Protein AF-W2EZT9-F1 (afdb_monomer_lite)

Foldseek 3Di:
DPPPPQDDPVRLVVLVVLLVVLVVCLVVDPDVVSNVVSVVVNVVSVCVCVVNVHD

Secondary structure (DSSP, 8-state):
-----PPPHHHHHHHHHHHHHHHHHHHH---HHHHHHHHHHHHHHHHHHHHHT--

Structure (mmCIF, N/CA/C/O backbone):
data_AF-W2EZT9-F1
#
_entry.id   AF-W2EZT9-F1
#
loop_
_atom_site.group_PDB
_atom_site.id
_atom_site.type_symbol
_atom_site.label_atom_id
_atom_site.label_alt_id
_atom_site.label_comp_id
_atom_site.label_asym_id
_atom_site.label_entity_id
_atom_site.label_seq_id
_atom_site.pdbx_PDB_ins_code
_atom_site.Cartn_x
_atom_site.Cartn_y
_atom_site.Cartn_z
_atom_site.occupancy
_atom_site.B_iso_or_equiv
_atom_site.auth_seq_id
_atom_site.auth_comp_id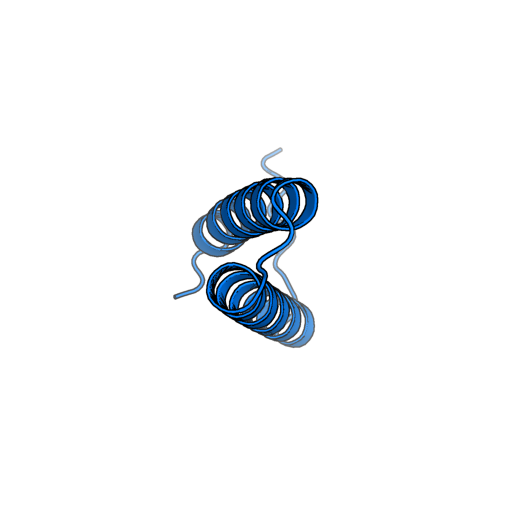
_atom_site.auth_asym_id
_atom_site.auth_atom_id
_atom_site.pdbx_PDB_model_num
ATOM 1 N N . MET A 1 1 ? 22.008 14.655 -11.239 1.00 37.59 1 MET A N 1
ATOM 2 C CA . MET A 1 1 ? 21.954 13.245 -11.677 1.00 37.59 1 MET A CA 1
ATOM 3 C C . MET A 1 1 ? 20.637 12.682 -11.177 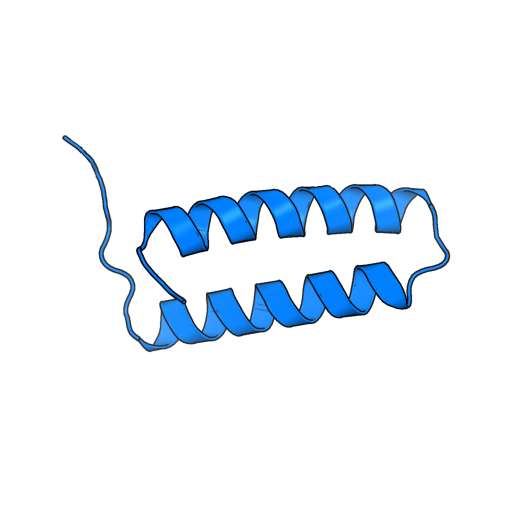1.00 37.59 1 MET A C 1
ATOM 5 O O . MET A 1 1 ? 20.489 12.519 -9.976 1.00 37.59 1 MET A O 1
ATOM 9 N N . ASN A 1 2 ? 19.659 12.507 -12.069 1.00 43.91 2 ASN A N 1
ATOM 10 C CA . ASN A 1 2 ? 18.356 11.932 -11.732 1.00 43.91 2 ASN A CA 1
ATOM 11 C C . ASN A 1 2 ? 18.548 10.424 -11.543 1.00 43.91 2 ASN A C 1
ATOM 13 O O . ASN A 1 2 ? 18.643 9.689 -12.520 1.00 43.91 2 ASN A O 1
ATOM 17 N N . GLY A 1 3 ? 18.713 9.994 -10.292 1.00 43.72 3 GLY A N 1
ATOM 18 C CA . GLY A 1 3 ? 18.972 8.606 -9.912 1.00 43.72 3 GLY A CA 1
ATOM 19 C C . GLY A 1 3 ? 17.732 7.723 -10.015 1.00 43.72 3 GLY A C 1
ATOM 20 O O . GLY A 1 3 ? 17.277 7.204 -9.002 1.00 43.72 3 GLY A O 1
ATOM 21 N N . ARG A 1 4 ? 17.184 7.544 -11.222 1.00 57.34 4 ARG A N 1
ATOM 22 C CA . ARG A 1 4 ? 16.316 6.394 -11.502 1.00 57.34 4 ARG A CA 1
ATOM 23 C C . ARG A 1 4 ? 17.227 5.170 -11.530 1.00 57.34 4 ARG A C 1
ATOM 25 O O . ARG A 1 4 ? 17.888 4.909 -12.529 1.00 57.34 4 ARG A O 1
ATOM 32 N N . ALA A 1 5 ? 17.340 4.479 -10.402 1.00 66.38 5 ALA A N 1
ATOM 33 C CA . ALA A 1 5 ? 17.748 3.086 -10.453 1.00 66.38 5 ALA A CA 1
ATOM 34 C C . ALA A 1 5 ? 16.593 2.346 -11.135 1.00 66.38 5 ALA A C 1
ATOM 36 O O . ALA A 1 5 ? 15.491 2.322 -10.585 1.00 66.38 5 ALA A O 1
ATOM 37 N N . GLU A 1 6 ? 16.825 1.852 -12.352 1.00 73.06 6 GLU A N 1
ATOM 38 C CA . GLU A 1 6 ? 15.900 0.930 -13.012 1.00 73.06 6 GLU A CA 1
ATOM 39 C C . GLU A 1 6 ? 15.755 -0.286 -12.097 1.00 73.06 6 GLU A C 1
ATOM 41 O O . GLU A 1 6 ? 16.748 -0.917 -11.719 1.00 73.06 6 GLU A O 1
ATOM 46 N N . LEU A 1 7 ? 14.527 -0.541 -11.655 1.00 79.56 7 LEU A N 1
ATOM 47 C CA . LEU A 1 7 ? 14.226 -1.703 -10.839 1.00 79.56 7 LEU A CA 1
ATOM 48 C C . LEU A 1 7 ? 14.423 -2.958 -11.691 1.00 79.56 7 LEU A C 1
ATOM 50 O O . LEU A 1 7 ? 14.142 -2.969 -12.887 1.00 79.56 7 LEU A O 1
ATOM 54 N N . SER A 1 8 ? 14.906 -4.040 -11.085 1.00 87.69 8 SER A N 1
ATOM 55 C CA . SER A 1 8 ? 14.762 -5.345 -11.728 1.00 87.69 8 SER A CA 1
ATOM 56 C C . SER A 1 8 ? 13.289 -5.761 -11.726 1.00 87.69 8 SER A C 1
ATOM 58 O O . SER A 1 8 ? 12.541 -5.371 -10.830 1.00 87.69 8 SER A O 1
ATOM 60 N N . ALA A 1 9 ? 12.890 -6.631 -12.656 1.00 86.94 9 ALA A N 1
ATOM 61 C CA . ALA A 1 9 ? 11.531 -7.185 -12.691 1.00 86.94 9 ALA A CA 1
ATOM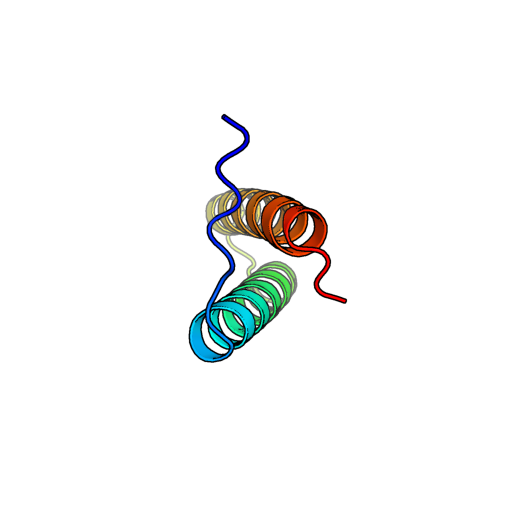 62 C C . ALA A 1 9 ? 11.096 -7.783 -11.333 1.00 86.94 9 ALA A C 1
ATOM 64 O O . ALA A 1 9 ? 9.964 -7.601 -10.896 1.00 86.94 9 ALA A O 1
ATOM 65 N N . ASP A 1 10 ? 12.020 -8.427 -10.608 1.00 91.56 10 ASP A N 1
ATOM 66 C CA . ASP A 1 10 ? 11.753 -8.946 -9.260 1.00 91.56 10 ASP A CA 1
ATOM 67 C C . ASP A 1 10 ? 11.474 -7.831 -8.240 1.00 91.56 10 ASP A C 1
ATOM 69 O O . ASP A 1 10 ? 10.678 -8.004 -7.318 1.00 91.56 10 ASP A O 1
ATOM 73 N N . GLN A 1 11 ? 12.160 -6.690 -8.353 1.00 90.25 11 GLN A N 1
ATOM 74 C CA . GLN A 1 11 ? 11.936 -5.544 -7.475 1.00 90.25 11 GLN A CA 1
ATOM 75 C C . GLN A 1 11 ? 10.614 -4.845 -7.797 1.00 90.25 11 GLN A C 1
ATOM 77 O O . GLN A 1 11 ? 9.910 -4.475 -6.860 1.00 90.25 11 GLN A O 1
ATOM 82 N N . GLU A 1 12 ? 10.267 -4.708 -9.078 1.00 90.50 12 GLU A N 1
ATOM 83 C CA . GLU A 1 12 ? 8.971 -4.182 -9.527 1.00 90.50 12 GLU A CA 1
ATOM 84 C C . GLU A 1 12 ? 7.824 -5.039 -8.990 1.00 90.50 12 GLU A C 1
ATOM 86 O O . GLU A 1 12 ? 6.932 -4.532 -8.310 1.00 90.50 12 GLU A O 1
ATOM 91 N N . GLN A 1 13 ? 7.904 -6.356 -9.192 1.00 91.62 13 GLN A N 1
ATOM 92 C CA . GLN A 1 13 ? 6.897 -7.299 -8.718 1.00 91.62 13 GLN A CA 1
ATOM 93 C C . GLN A 1 13 ? 6.720 -7.220 -7.196 1.00 91.62 13 GLN A C 1
ATOM 95 O O . GLN A 1 13 ? 5.599 -7.124 -6.700 1.00 91.62 13 GLN A O 1
ATOM 100 N N . ARG A 1 14 ? 7.823 -7.186 -6.435 1.00 93.12 14 ARG A N 1
ATOM 101 C CA . ARG A 1 14 ? 7.770 -7.059 -4.967 1.00 93.12 14 ARG A CA 1
ATOM 102 C C . ARG A 1 14 ? 7.181 -5.721 -4.520 1.00 93.12 14 ARG A C 1
ATOM 104 O O . ARG A 1 14 ? 6.516 -5.669 -3.489 1.00 93.12 14 ARG A O 1
ATOM 111 N N . LEU A 1 15 ? 7.415 -4.644 -5.269 1.00 91.62 15 LEU A N 1
ATOM 112 C CA . LEU A 1 15 ? 6.816 -3.333 -5.011 1.00 91.62 15 LEU A CA 1
ATOM 113 C C . LEU A 1 15 ? 5.297 -3.366 -5.198 1.00 91.62 15 LEU A C 1
ATOM 115 O O . LEU A 1 15 ? 4.572 -2.919 -4.309 1.00 91.62 15 LEU A O 1
ATOM 119 N N . LEU A 1 16 ? 4.821 -3.953 -6.297 1.00 92.06 16 LEU A N 1
ATOM 120 C CA . LEU A 1 16 ? 3.391 -4.112 -6.574 1.00 92.06 16 LEU A CA 1
ATOM 121 C C . LEU A 1 16 ? 2.703 -5.011 -5.535 1.00 92.06 16 LEU A C 1
ATOM 123 O O . LEU A 1 16 ? 1.628 -4.676 -5.037 1.00 92.06 16 LEU A O 1
ATOM 127 N N . GLU A 1 17 ? 3.343 -6.113 -5.138 1.00 95.19 17 GLU A N 1
ATOM 128 C CA . GLU A 1 17 ? 2.845 -7.003 -4.081 1.00 95.19 17 GLU A CA 1
ATOM 129 C C . GLU A 1 17 ? 2.736 -6.292 -2.727 1.00 95.19 17 GLU A C 1
ATOM 131 O O . GLU A 1 17 ? 1.721 -6.415 -2.038 1.00 95.19 17 GLU A O 1
ATOM 136 N N . CYS A 1 18 ? 3.752 -5.508 -2.354 1.00 95.00 18 CYS A N 1
ATOM 137 C CA . CYS A 1 18 ? 3.724 -4.693 -1.142 1.00 95.00 18 CYS A CA 1
ATOM 138 C C . CYS A 1 18 ? 2.609 -3.643 -1.188 1.00 95.00 18 CYS A C 1
ATOM 140 O O . CYS A 1 18 ? 1.911 -3.466 -0.189 1.00 95.00 18 CYS A O 1
ATOM 142 N N . HIS A 1 19 ? 2.417 -2.974 -2.330 1.00 93.44 19 HIS A N 1
ATOM 143 C CA . HIS A 1 19 ? 1.339 -2.002 -2.496 1.00 93.44 19 HIS A CA 1
ATOM 144 C C . HIS A 1 19 ? -0.022 -2.667 -2.266 1.00 93.44 19 HIS A C 1
ATOM 146 O O . HIS A 1 19 ? -0.781 -2.236 -1.399 1.00 93.44 19 HIS A O 1
ATOM 152 N N . ALA A 1 20 ? -0.282 -3.787 -2.948 1.00 93.38 20 ALA A N 1
ATOM 153 C CA . ALA A 1 20 ? -1.527 -4.537 -2.813 1.00 93.38 20 ALA A CA 1
ATOM 154 C C . ALA A 1 20 ? -1.773 -5.025 -1.373 1.00 93.38 20 ALA A C 1
ATOM 156 O O . ALA A 1 20 ? -2.898 -4.948 -0.871 1.00 93.38 20 ALA A O 1
ATOM 157 N N . ALA A 1 21 ? -0.729 -5.497 -0.683 1.00 96.12 21 ALA A N 1
ATOM 158 C CA . ALA A 1 21 ? -0.827 -5.931 0.708 1.00 96.12 21 ALA A CA 1
ATOM 159 C C . ALA A 1 21 ? -1.174 -4.774 1.660 1.00 96.12 21 ALA A C 1
ATOM 161 O O . ALA A 1 21 ? -2.000 -4.948 2.557 1.00 96.12 21 ALA A O 1
ATOM 162 N N . LEU A 1 22 ? -0.582 -3.591 1.457 1.00 96.00 22 LEU A N 1
ATOM 163 C CA . LEU A 1 22 ? -0.884 -2.399 2.250 1.00 96.00 22 LEU A CA 1
ATOM 164 C C . LEU A 1 22 ? -2.308 -1.898 1.994 1.00 96.00 22 LEU A C 1
ATOM 166 O O . LEU A 1 22 ? -3.016 -1.603 2.954 1.00 96.00 22 LEU A O 1
ATOM 170 N N . THR A 1 23 ? -2.764 -1.856 0.740 1.00 93.50 23 THR A N 1
ATOM 171 C CA . THR A 1 23 ? -4.147 -1.478 0.411 1.00 93.50 23 THR A CA 1
ATOM 172 C C . THR A 1 23 ? -5.143 -2.418 1.083 1.00 93.50 23 THR A C 1
ATOM 174 O O . THR A 1 23 ? -6.051 -1.962 1.772 1.00 93.50 23 THR A O 1
ATOM 177 N N . ARG A 1 24 ? -4.914 -3.733 0.993 1.00 95.75 24 ARG A N 1
ATOM 178 C CA . ARG A 1 24 ? -5.759 -4.727 1.663 1.00 95.75 24 ARG A CA 1
ATOM 179 C C . ARG A 1 24 ? -5.763 -4.562 3.183 1.00 95.75 24 ARG A C 1
ATOM 181 O O . ARG A 1 24 ? -6.817 -4.630 3.809 1.00 95.75 24 ARG A O 1
ATOM 188 N N . LEU A 1 25 ? -4.601 -4.317 3.789 1.00 96.00 25 LEU A N 1
ATOM 189 C CA . LEU A 1 25 ? -4.512 -4.075 5.227 1.00 96.00 25 LEU A CA 1
ATOM 190 C C . LEU A 1 25 ? -5.247 -2.788 5.634 1.00 96.00 25 LEU A C 1
ATOM 192 O O . LEU A 1 25 ? -5.834 -2.747 6.711 1.00 96.00 25 LEU A O 1
ATOM 196 N N . ALA A 1 26 ? -5.247 -1.753 4.792 1.00 94.50 26 ALA A N 1
ATOM 197 C CA . ALA A 1 26 ? -6.004 -0.529 5.047 1.00 94.50 26 ALA A CA 1
ATOM 198 C C . ALA A 1 26 ? -7.525 -0.761 5.034 1.00 94.50 26 ALA A C 1
ATOM 200 O O . ALA A 1 26 ? -8.238 -0.060 5.752 1.00 94.50 26 ALA A O 1
ATOM 201 N N . ASP A 1 27 ? -8.005 -1.734 4.259 1.00 94.25 27 ASP A N 1
ATOM 202 C CA . ASP A 1 27 ? -9.425 -2.096 4.192 1.00 94.25 27 ASP A CA 1
ATOM 203 C C . ASP A 1 27 ? -9.865 -2.981 5.370 1.00 94.25 27 ASP A C 1
ATOM 205 O O . ASP A 1 27 ? -11.008 -2.898 5.817 1.00 94.25 27 ASP A O 1
ATOM 209 N N . GLU A 1 28 ? -8.965 -3.820 5.891 1.00 95.38 28 GLU A N 1
ATOM 210 C CA . GLU A 1 28 ? -9.272 -4.808 6.937 1.00 95.38 28 GLU A CA 1
ATOM 211 C C . GLU A 1 28 ? -8.918 -4.335 8.366 1.00 95.38 28 GLU A C 1
ATOM 213 O O . GLU A 1 28 ? -9.401 -4.904 9.345 1.00 95.38 28 GLU A O 1
ATOM 218 N N . CYS A 1 29 ? -8.060 -3.319 8.531 1.00 94.31 29 CYS A N 1
ATOM 219 C CA . CYS A 1 29 ? -7.540 -2.931 9.845 1.00 94.31 29 CYS A CA 1
ATOM 220 C C . CYS A 1 29 ? -8.443 -1.944 10.604 1.00 94.31 29 CYS A C 1
ATOM 222 O O . CYS A 1 29 ? -8.611 -0.790 10.213 1.00 94.31 29 CYS A O 1
ATOM 224 N N . GLU A 1 30 ? -8.912 -2.358 11.783 1.00 94.69 30 GLU A N 1
ATOM 225 C CA . GLU A 1 30 ? -9.719 -1.519 12.682 1.00 94.69 30 GLU A CA 1
ATOM 226 C C . GLU A 1 30 ? -8.885 -0.666 13.657 1.00 94.69 30 GLU A C 1
ATOM 228 O O . GLU A 1 30 ? -9.422 0.203 14.345 1.00 94.69 30 GLU A O 1
ATOM 233 N N . VAL A 1 31 ? -7.566 -0.887 13.744 1.00 97.12 31 VAL A N 1
ATOM 234 C CA . VAL A 1 31 ? -6.688 -0.164 14.680 1.00 97.12 31 VAL A CA 1
ATOM 235 C C . VAL A 1 31 ? -6.306 1.204 14.085 1.00 97.12 31 VAL A C 1
ATOM 237 O O . VAL A 1 31 ? -5.526 1.247 13.130 1.00 97.12 31 VAL A O 1
ATOM 240 N N . PRO A 1 32 ? -6.743 2.349 14.654 1.00 95.31 32 PRO A N 1
ATOM 241 C CA . PRO A 1 32 ? -6.608 3.655 13.990 1.00 95.31 32 PRO A CA 1
ATOM 242 C C . PRO A 1 32 ? -5.161 4.096 13.718 1.00 95.31 32 PRO A C 1
ATOM 244 O O . PRO A 1 32 ? -4.860 4.684 12.675 1.00 95.31 32 PRO A O 1
ATOM 247 N N . ALA A 1 33 ? -4.248 3.796 14.647 1.00 96.50 33 ALA A N 1
ATOM 248 C CA . ALA A 1 33 ? -2.827 4.106 14.490 1.00 96.50 33 ALA A CA 1
ATOM 249 C C . ALA A 1 33 ? -2.193 3.301 13.343 1.00 96.50 33 ALA A C 1
ATOM 251 O O . ALA A 1 33 ? -1.399 3.840 12.574 1.00 96.50 33 ALA A O 1
ATOM 252 N N . VAL A 1 34 ? -2.591 2.034 13.194 1.00 95.50 34 VAL A N 1
ATOM 253 C CA . VAL A 1 34 ? -2.118 1.163 12.112 1.00 95.50 34 VAL A CA 1
ATOM 254 C C . VAL A 1 34 ? -2.692 1.633 10.780 1.00 95.50 34 VAL A C 1
ATOM 256 O O . VAL A 1 34 ? -1.934 1.797 9.833 1.00 95.50 34 VAL A O 1
ATOM 259 N N . LEU A 1 35 ? -3.987 1.956 10.719 1.00 96.56 35 LEU A N 1
ATOM 260 C CA . LEU A 1 35 ? -4.621 2.480 9.507 1.00 96.56 35 LEU A CA 1
ATOM 261 C C . LEU A 1 35 ? -3.923 3.746 8.988 1.00 96.56 35 LEU A C 1
ATOM 263 O O . LEU A 1 35 ? -3.677 3.881 7.791 1.00 96.56 35 LEU A O 1
ATOM 267 N N . THR A 1 36 ? -3.567 4.660 9.894 1.00 96.56 36 THR A N 1
ATOM 268 C CA . THR A 1 36 ? -2.813 5.873 9.545 1.00 96.56 36 THR A CA 1
ATOM 269 C C . THR A 1 36 ? -1.454 5.525 8.940 1.00 96.56 36 THR A C 1
ATOM 271 O O . THR A 1 36 ? -1.124 6.007 7.858 1.00 96.56 36 THR A O 1
ATOM 274 N N . ALA A 1 37 ? -0.689 4.652 9.602 1.00 97.00 37 ALA A N 1
ATOM 275 C CA . ALA A 1 37 ? 0.634 4.244 9.136 1.00 97.00 37 ALA A CA 1
ATOM 276 C C . ALA A 1 37 ? 0.581 3.527 7.776 1.00 97.00 37 ALA A C 1
ATOM 278 O O . ALA A 1 37 ? 1.377 3.822 6.886 1.00 97.00 37 ALA A O 1
ATOM 279 N N . VAL A 1 38 ? -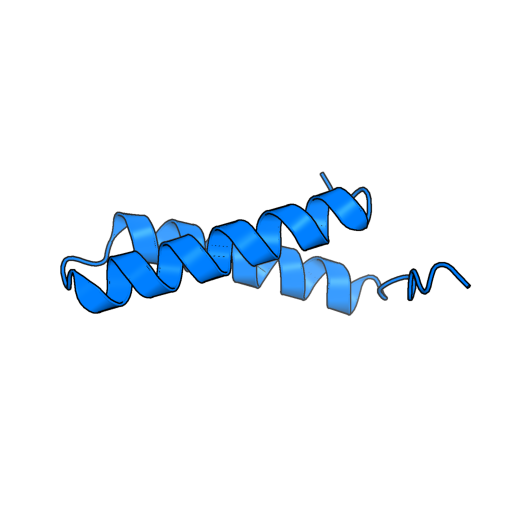0.387 2.629 7.588 1.00 96.88 38 VAL A N 1
ATOM 280 C CA . VAL A 1 38 ? -0.561 1.861 6.349 1.00 96.88 38 VAL A CA 1
ATOM 281 C C . VAL A 1 38 ? -0.937 2.770 5.183 1.00 96.88 38 VAL A C 1
ATOM 283 O O . VAL A 1 38 ? -0.371 2.632 4.104 1.00 96.88 38 VAL A O 1
ATOM 286 N N . ARG A 1 39 ? -1.832 3.743 5.390 1.00 95.12 39 ARG A N 1
ATOM 287 C CA . ARG A 1 39 ? -2.205 4.714 4.346 1.00 95.12 39 ARG A CA 1
ATOM 288 C C . ARG A 1 39 ? -1.032 5.588 3.914 1.00 95.12 39 ARG A C 1
ATOM 290 O O . ARG A 1 39 ? -0.877 5.846 2.722 1.00 95.12 39 ARG A O 1
ATOM 297 N N . MET A 1 40 ? -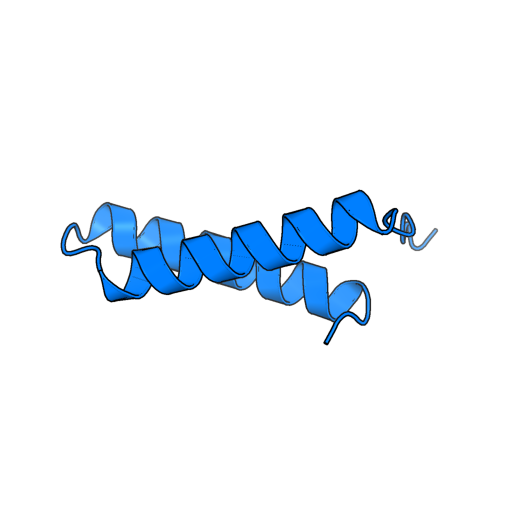0.205 6.026 4.865 1.00 96.25 40 MET A N 1
ATOM 298 C CA . MET A 1 40 ? 1.021 6.766 4.555 1.00 96.25 40 MET A CA 1
ATOM 299 C C . MET A 1 40 ? 1.979 5.911 3.722 1.00 96.25 40 MET A C 1
ATOM 301 O O . MET A 1 40 ? 2.394 6.342 2.651 1.00 96.25 40 MET A O 1
ATOM 305 N N . ALA A 1 41 ? 2.248 4.679 4.161 1.00 95.94 41 ALA A N 1
ATOM 306 C CA . ALA A 1 41 ? 3.127 3.760 3.444 1.00 95.94 41 ALA A CA 1
ATOM 307 C C . ALA A 1 41 ? 2.610 3.436 2.031 1.00 95.94 41 ALA A C 1
ATOM 309 O O . ALA A 1 41 ? 3.385 3.466 1.082 1.00 95.94 41 ALA A O 1
ATOM 310 N N . ALA A 1 42 ? 1.306 3.181 1.871 1.00 94.50 42 ALA A N 1
ATOM 311 C CA . ALA A 1 42 ? 0.693 2.924 0.566 1.00 94.50 42 ALA A CA 1
ATOM 312 C C . ALA A 1 42 ? 0.829 4.131 -0.376 1.00 94.50 42 ALA A C 1
ATOM 314 O O . ALA A 1 42 ? 1.158 3.960 -1.544 1.00 94.50 42 ALA A O 1
ATOM 315 N N . THR A 1 43 ? 0.648 5.349 0.145 1.00 94.00 43 THR A N 1
ATOM 316 C CA . THR A 1 43 ?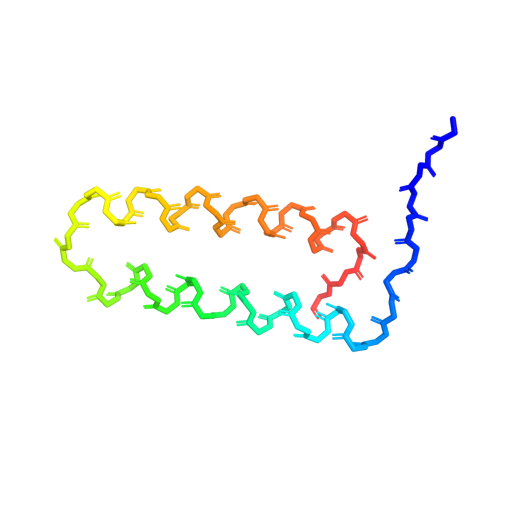 0.805 6.589 -0.634 1.00 94.00 43 THR A CA 1
ATOM 317 C C . THR A 1 43 ? 2.247 6.780 -1.104 1.00 94.00 43 THR A C 1
ATOM 319 O O . THR A 1 43 ? 2.479 7.089 -2.269 1.00 94.00 43 THR A O 1
ATOM 322 N N . GLU A 1 44 ? 3.229 6.574 -0.221 1.00 93.44 44 GLU A N 1
ATOM 323 C CA . GLU A 1 44 ? 4.649 6.648 -0.588 1.00 93.44 44 GLU A CA 1
ATOM 324 C C . GLU A 1 44 ? 5.019 5.597 -1.642 1.00 93.44 44 GLU A C 1
ATOM 326 O O . GLU A 1 44 ? 5.752 5.898 -2.587 1.00 93.44 44 GLU A O 1
ATOM 331 N N . LEU A 1 45 ? 4.475 4.382 -1.515 1.00 91.75 45 LEU A N 1
ATOM 332 C CA . LEU A 1 45 ? 4.702 3.315 -2.482 1.00 91.75 45 LEU A CA 1
ATOM 333 C C . LEU A 1 45 ? 4.082 3.634 -3.844 1.00 91.75 45 LEU A C 1
ATOM 335 O O . LEU A 1 45 ? 4.751 3.455 -4.857 1.00 91.75 45 LEU A O 1
ATOM 339 N N . GLN A 1 46 ? 2.856 4.158 -3.871 1.00 91.12 46 GLN A N 1
ATOM 340 C CA . GLN A 1 46 ? 2.183 4.573 -5.102 1.00 91.12 46 GLN A CA 1
ATOM 341 C C . GLN A 1 46 ? 3.004 5.627 -5.857 1.00 91.12 46 GLN A C 1
ATOM 343 O O . GLN A 1 46 ? 3.245 5.481 -7.051 1.00 91.12 46 GLN A O 1
ATOM 348 N N . VAL A 1 47 ? 3.527 6.640 -5.156 1.00 90.25 47 VAL A N 1
ATOM 349 C CA . VAL A 1 47 ? 4.404 7.658 -5.763 1.00 90.25 47 VAL A CA 1
ATOM 350 C C . VAL A 1 47 ? 5.682 7.034 -6.333 1.00 90.25 47 VAL A C 1
ATOM 352 O O . VAL A 1 47 ? 6.154 7.447 -7.392 1.00 90.25 47 VAL A O 1
ATOM 355 N N . ALA A 1 48 ? 6.258 6.037 -5.656 1.00 87.12 48 ALA A N 1
ATOM 356 C CA . ALA A 1 48 ? 7.437 5.335 -6.155 1.00 87.12 48 ALA A CA 1
ATOM 357 C C . ALA A 1 48 ? 7.126 4.500 -7.410 1.00 87.12 48 ALA A C 1
ATOM 359 O O . ALA A 1 48 ? 7.906 4.540 -8.359 1.00 87.12 48 ALA A O 1
ATOM 360 N N . VAL A 1 49 ? 5.993 3.793 -7.433 1.00 87.25 49 VAL A N 1
ATOM 361 C CA . VAL A 1 49 ? 5.505 2.989 -8.570 1.00 87.25 49 VAL A CA 1
ATOM 362 C C . VAL A 1 49 ? 5.244 3.885 -9.789 1.00 87.25 49 VAL A C 1
ATOM 364 O O . VAL A 1 49 ? 5.831 3.663 -10.850 1.00 87.25 49 VAL A O 1
ATOM 367 N N . GLU A 1 50 ? 4.494 4.977 -9.617 1.00 88.25 50 GLU A N 1
ATOM 368 C CA . GLU A 1 50 ? 4.256 5.985 -10.662 1.00 88.25 50 GLU A CA 1
ATOM 369 C C . GLU A 1 50 ? 5.569 6.624 -11.141 1.00 88.25 50 GLU A C 1
ATOM 371 O O . GLU A 1 50 ? 5.805 6.814 -12.337 1.00 88.25 50 GLU A O 1
ATOM 376 N N . GLY A 1 51 ? 6.480 6.907 -10.207 1.00 86.69 51 GLY A N 1
ATOM 377 C CA . GLY A 1 51 ? 7.813 7.431 -10.489 1.00 86.69 51 GLY A CA 1
ATOM 378 C C . GLY A 1 51 ? 8.688 6.488 -11.321 1.00 86.69 51 GLY A C 1
ATOM 379 O O . GLY A 1 51 ? 9.626 6.961 -11.973 1.00 86.69 51 GLY A O 1
ATOM 380 N N . GLN A 1 52 ? 8.383 5.191 -11.353 1.00 82.75 52 GLN A N 1
ATOM 381 C CA . GLN A 1 52 ? 9.044 4.182 -12.188 1.00 82.75 52 GLN A CA 1
ATOM 382 C C . GLN A 1 52 ? 8.291 3.906 -13.500 1.00 82.75 52 GLN A C 1
ATOM 384 O O . GLN A 1 52 ? 8.862 3.302 -14.401 1.00 82.75 52 GLN A O 1
ATOM 389 N N . GLY A 1 53 ? 7.070 4.432 -13.661 1.00 83.44 53 GLY A N 1
ATOM 390 C CA . GLY A 1 53 ? 6.233 4.191 -14.840 1.00 83.44 53 GLY A CA 1
ATOM 391 C C . GLY A 1 53 ? 5.629 2.786 -14.866 1.00 83.44 53 GLY A C 1
ATOM 392 O O . GLY A 1 53 ? 5.465 2.219 -15.943 1.00 83.44 53 GLY A O 1
ATOM 393 N N . LEU A 1 54 ? 5.364 2.227 -13.686 1.00 76.56 54 LEU A N 1
ATOM 394 C CA . LEU A 1 54 ? 4.700 0.941 -13.505 1.00 76.56 54 LEU A CA 1
ATOM 395 C C . LEU A 1 54 ? 3.181 1.185 -13.411 1.00 76.56 54 LEU A C 1
ATOM 397 O O . LEU A 1 54 ? 2.772 2.058 -12.647 1.00 76.56 54 LEU A O 1
ATOM 401 N N . ASP A 1 55 ? 2.386 0.431 -14.178 1.00 63.28 55 ASP A N 1
ATOM 402 C CA . ASP A 1 55 ? 0.906 0.435 -14.191 1.00 63.28 55 ASP A CA 1
ATOM 403 C C . ASP A 1 55 ? 0.360 -0.954 -13.816 1.00 63.28 55 ASP A C 1
ATOM 405 O O . ASP A 1 55 ? 0.885 -1.960 -14.356 1.00 63.28 55 ASP A O 1
#

Sequence (55 aa):
MNGRAELSADQEQRLLECHAALTRLADECEVPAVLTAVRMAATELQVAVEGQGLD

pLDDT: mean 87.52, std 13.87, range [37.59, 97.12]

Radius of gyration: 12.73 Å; chains: 1; bounding box: 32×22×30 Å